Protein AF-A0A654TV41-F1 (afdb_monomer_lite)

Organism: Mycobacterium tuberculosis (NCBI:txid1773)

Sequence (95 aa):
MGPHFSFSWYRGSPIGRERKTEELSRASVEDINIDGHSGFIAIGNEPSLGDSLCEVGIQFSDDFIEWSVSFSQKPFPLPCDIAKELTRQSIANSK

Radius of gyration: 12.98 Å; chains: 1; boun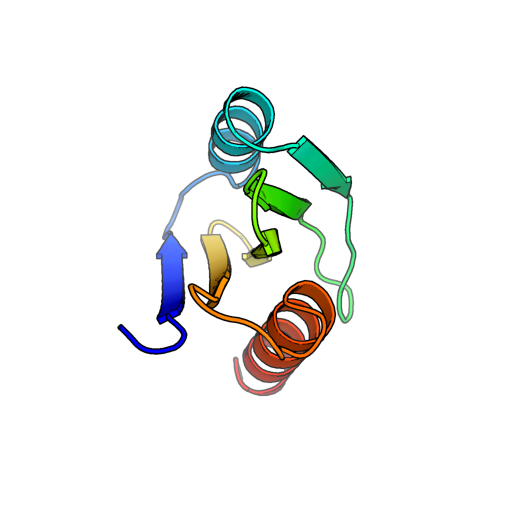ding box: 31×26×33 Å

pLDDT: mean 96.11, std 4.17, range [70.25, 98.81]

Foldseek 3Di:
DFKDKDKDKFALDDLVVVQVVLVVAFPDKDWDDAPNWIHIKTFHQDPVQGRFKIKTWTDDPSMIMMMIIGGDDDDDDRRVVVRSVVVNVCVVPVD

Structure (mmCIF, N/CA/C/O backbone):
data_AF-A0A654TV41-F1
#
_entry.id   AF-A0A654TV41-F1
#
loop_
_atom_site.group_PDB
_atom_site.id
_atom_site.type_symbol
_atom_site.label_atom_id
_atom_site.label_alt_id
_atom_site.label_comp_id
_atom_site.label_asym_id
_atom_site.label_entity_id
_atom_site.label_seq_id
_atom_site.pdbx_PDB_ins_code
_atom_site.Cartn_x
_atom_site.Cartn_y
_atom_site.Cartn_z
_atom_site.occupancy
_atom_site.B_iso_or_equiv
_atom_site.auth_seq_id
_atom_site.auth_comp_id
_atom_site.auth_asym_id
_atom_site.auth_atom_id
_atom_site.pdbx_PDB_model_num
ATOM 1 N N . MET A 1 1 ? 15.135 -15.000 -5.841 1.00 70.25 1 MET A N 1
ATOM 2 C CA . MET A 1 1 ? 14.147 -14.555 -4.836 1.00 70.25 1 MET A CA 1
ATOM 3 C C . MET A 1 1 ? 12.777 -14.625 -5.488 1.00 70.25 1 MET A C 1
ATOM 5 O O . MET A 1 1 ? 12.708 -14.426 -6.692 1.00 70.25 1 MET A O 1
ATOM 9 N N . GLY A 1 2 ? 11.745 -15.040 -4.751 1.00 85.38 2 GLY A N 1
ATOM 10 C CA . GLY A 1 2 ? 10.377 -15.168 -5.274 1.00 85.38 2 GLY A CA 1
ATOM 11 C C . GLY A 1 2 ? 9.572 -13.876 -5.103 1.00 85.38 2 GLY A C 1
ATOM 12 O O . GLY A 1 2 ? 10.135 -12.872 -4.658 1.00 85.38 2 GLY A O 1
ATOM 13 N N . PRO A 1 3 ? 8.274 -13.884 -5.444 1.00 94.06 3 PRO A N 1
ATOM 14 C CA . PRO A 1 3 ? 7.389 -12.781 -5.097 1.00 94.06 3 PRO A CA 1
ATOM 15 C C . PRO A 1 3 ? 7.230 -12.678 -3.573 1.00 94.06 3 PRO A C 1
ATOM 17 O O . PRO A 1 3 ? 7.283 -13.691 -2.869 1.00 94.06 3 PRO A O 1
ATOM 20 N N . HIS A 1 4 ? 7.056 -11.459 -3.071 1.00 96.94 4 HIS A N 1
ATOM 21 C CA . HIS A 1 4 ? 6.917 -11.166 -1.649 1.00 96.94 4 HIS A CA 1
ATOM 22 C C . HIS A 1 4 ? 5.562 -10.519 -1.373 1.00 96.94 4 HIS A C 1
ATOM 24 O O . HIS A 1 4 ? 5.140 -9.605 -2.077 1.00 96.94 4 HIS A O 1
ATOM 30 N N . PHE A 1 5 ? 4.896 -11.016 -0.336 1.00 98.06 5 PHE A N 1
ATOM 31 C CA . PHE A 1 5 ? 3.586 -10.562 0.103 1.00 98.06 5 PHE A CA 1
ATOM 32 C C . PHE A 1 5 ? 3.650 -10.350 1.607 1.00 98.06 5 PHE A C 1
ATOM 34 O O . PHE A 1 5 ? 4.033 -11.270 2.333 1.00 98.06 5 PHE A O 1
ATOM 41 N N . SER A 1 6 ? 3.253 -9.176 2.080 1.00 98.25 6 SER A N 1
ATOM 42 C CA . SER A 1 6 ? 3.116 -8.914 3.510 1.00 98.25 6 SER A CA 1
ATOM 43 C C . SER A 1 6 ? 1.763 -8.312 3.832 1.00 98.25 6 SER A C 1
ATOM 45 O O . SER A 1 6 ? 1.262 -7.455 3.107 1.00 98.25 6 SER A O 1
ATOM 47 N N . PHE A 1 7 ? 1.205 -8.775 4.946 1.00 98.25 7 PHE A N 1
ATOM 48 C CA . PHE A 1 7 ? 0.023 -8.219 5.578 1.00 98.25 7 PHE A CA 1
ATOM 49 C C . PHE A 1 7 ? 0.433 -7.580 6.899 1.00 98.25 7 PHE A C 1
ATOM 51 O O . PHE A 1 7 ? 1.062 -8.237 7.735 1.00 98.25 7 PHE A O 1
ATOM 58 N N . SER A 1 8 ? 0.026 -6.335 7.092 1.00 97.94 8 SER A N 1
ATOM 59 C CA . SER A 1 8 ? 0.259 -5.574 8.313 1.00 97.94 8 SER A CA 1
ATOM 60 C C . SER A 1 8 ? -1.068 -5.065 8.863 1.00 97.94 8 SER A C 1
ATOM 62 O O . SER A 1 8 ? -1.938 -4.631 8.113 1.00 97.94 8 SER A O 1
ATOM 64 N N . TRP A 1 9 ? -1.224 -5.096 10.187 1.00 97.06 9 TRP A N 1
ATOM 65 C CA . TRP A 1 9 ? -2.348 -4.473 10.887 1.00 97.06 9 TRP A CA 1
ATOM 66 C C . TRP A 1 9 ? -1.809 -3.520 11.949 1.00 97.06 9 TRP A C 1
ATOM 68 O O . TRP A 1 9 ? -1.119 -3.926 12.886 1.00 97.06 9 TRP A O 1
ATOM 78 N N . TYR A 1 10 ? -2.146 -2.244 11.804 1.00 96.75 10 TYR A N 1
ATOM 79 C CA . TYR A 1 10 ? -1.691 -1.172 12.671 1.00 96.75 10 TYR A CA 1
ATOM 80 C C . TYR A 1 10 ? -2.822 -0.724 13.594 1.00 96.75 10 TYR A C 1
ATOM 82 O O . TYR A 1 10 ? -3.744 -0.021 13.181 1.00 96.75 10 TYR A O 1
ATOM 90 N N . ARG A 1 11 ? -2.739 -1.125 14.864 1.00 96.06 11 ARG A N 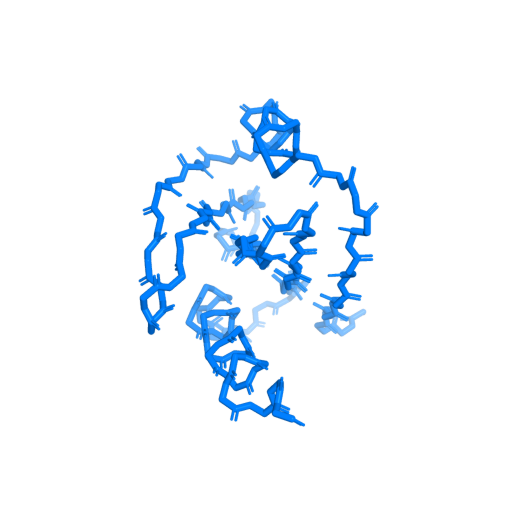1
ATOM 91 C CA . ARG A 1 11 ? -3.753 -0.807 15.878 1.00 96.06 11 ARG A CA 1
ATOM 92 C C . ARG A 1 11 ? -3.586 0.612 16.428 1.00 96.06 11 ARG A C 1
ATOM 94 O O . ARG A 1 11 ? -2.477 0.987 16.814 1.00 96.06 11 ARG A O 1
ATOM 101 N N . GLY A 1 12 ? -4.668 1.388 16.482 1.00 94.69 12 GLY A N 1
ATOM 102 C CA . GLY A 1 12 ? -4.706 2.759 17.003 1.00 94.69 12 GLY A CA 1
ATOM 103 C C . GLY A 1 12 ? -3.818 3.746 16.240 1.00 94.69 12 GLY A C 1
ATOM 104 O O . GLY A 1 12 ? -3.377 4.751 16.800 1.00 94.69 12 GLY A O 1
ATOM 105 N N . SER A 1 13 ? -3.469 3.427 14.993 1.00 92.38 13 SER A N 1
ATOM 106 C CA . SER A 1 13 ? -2.544 4.214 14.183 1.00 92.38 13 SER A CA 1
ATOM 107 C C . SER A 1 13 ? -3.289 4.941 13.068 1.00 92.38 13 SER A C 1
ATOM 109 O O . SER A 1 13 ? -4.010 4.302 12.309 1.00 92.38 13 SER A O 1
ATOM 111 N N . PRO A 1 14 ? -3.094 6.263 12.910 1.00 93.88 14 PRO A N 1
ATOM 1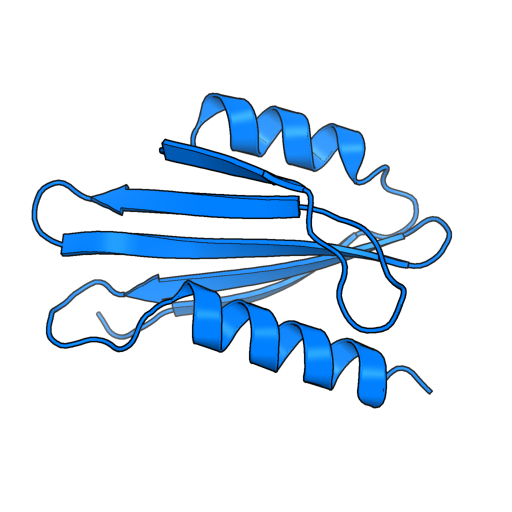12 C CA . PRO A 1 14 ? -3.754 7.003 11.846 1.00 93.88 14 PRO A CA 1
ATOM 113 C C . PRO A 1 14 ? -3.150 6.636 10.487 1.00 93.88 14 PRO A C 1
ATOM 115 O O . PRO A 1 14 ? -1.963 6.882 10.257 1.00 93.88 14 PRO A O 1
ATOM 118 N N . ILE A 1 15 ? -3.979 6.145 9.562 1.00 97.00 15 ILE A N 1
ATOM 119 C CA . ILE A 1 15 ? -3.564 5.799 8.190 1.00 97.00 15 ILE A CA 1
ATOM 120 C C . ILE A 1 15 ? -2.897 6.976 7.463 1.00 97.00 15 ILE A C 1
ATOM 122 O O . ILE A 1 15 ? -1.978 6.796 6.672 1.00 97.00 15 ILE A O 1
ATOM 126 N N . GLY A 1 16 ? -3.305 8.211 7.778 1.00 95.62 16 GLY A N 1
ATOM 127 C CA . GLY A 1 16 ? -2.730 9.417 7.184 1.00 95.62 16 GLY A CA 1
ATOM 128 C C . GLY A 1 16 ? -1.256 9.641 7.536 1.00 95.62 16 GLY A C 1
ATOM 129 O O . GLY A 1 16 ? -0.576 10.383 6.832 1.00 95.62 16 GLY A O 1
ATOM 130 N N . ARG A 1 17 ? -0.742 9.018 8.607 1.00 95.12 17 ARG A N 1
ATOM 131 C CA . ARG A 1 17 ? 0.700 9.006 8.887 1.00 95.12 17 ARG A CA 1
ATOM 132 C C . ARG A 1 17 ? 1.428 8.086 7.912 1.00 95.12 17 ARG A C 1
ATOM 134 O O . ARG A 1 17 ? 2.459 8.497 7.397 1.00 95.12 17 ARG A O 1
ATOM 141 N N . GLU A 1 18 ? 0.875 6.905 7.649 1.00 95.25 18 GLU A N 1
ATOM 142 C CA . GLU A 1 18 ? 1.467 5.939 6.719 1.00 95.25 18 GLU A CA 1
ATOM 143 C C . GLU A 1 18 ? 1.463 6.468 5.290 1.00 95.25 18 GLU A C 1
ATOM 145 O O . GLU A 1 18 ? 2.498 6.510 4.636 1.00 95.25 18 GLU A O 1
ATOM 150 N N . ARG A 1 19 ? 0.333 7.040 4.859 1.00 96.75 19 ARG A N 1
ATOM 151 C CA . ARG A 1 19 ? 0.222 7.685 3.548 1.00 96.75 19 ARG A CA 1
ATOM 152 C C . ARG A 1 19 ? 1.346 8.697 3.294 1.00 96.75 19 ARG A C 1
ATOM 154 O O . ARG A 1 19 ? 1.917 8.717 2.212 1.00 96.75 19 ARG A O 1
ATOM 161 N N . LYS A 1 20 ? 1.684 9.526 4.288 1.00 96.25 20 LYS A N 1
ATOM 162 C CA . LYS A 1 20 ? 2.768 10.514 4.157 1.00 96.25 20 LYS A CA 1
ATOM 163 C C . LYS A 1 20 ? 4.138 9.866 3.974 1.00 96.25 20 LYS A C 1
ATOM 165 O O . LYS A 1 20 ? 4.978 10.446 3.300 1.00 96.25 20 LYS A O 1
ATOM 170 N N . THR A 1 21 ? 4.383 8.709 4.585 1.00 94.31 21 THR A N 1
ATOM 171 C CA . THR A 1 21 ? 5.622 7.942 4.381 1.00 94.31 21 THR A CA 1
ATOM 172 C C . THR A 1 21 ? 5.687 7.404 2.954 1.00 94.31 21 THR A C 1
ATOM 174 O O . THR A 1 21 ? 6.712 7.527 2.280 1.00 94.31 21 THR A O 1
ATOM 177 N N . GLU A 1 22 ? 4.571 6.875 2.466 1.00 95.88 22 GLU A N 1
ATOM 178 C CA . GLU A 1 22 ? 4.445 6.350 1.109 1.00 95.88 22 GLU A CA 1
ATOM 179 C C . GLU A 1 22 ? 4.628 7.456 0.056 1.00 95.88 22 GLU A C 1
ATOM 181 O O . GLU A 1 22 ? 5.391 7.288 -0.893 1.00 95.88 22 GLU A O 1
ATOM 186 N N . GLU A 1 23 ? 4.064 8.648 0.281 1.00 96.88 23 GLU A N 1
ATOM 187 C CA . GLU A 1 23 ? 4.225 9.824 -0.594 1.00 96.88 23 GLU A CA 1
ATOM 188 C C . GLU A 1 23 ? 5.686 10.297 -0.728 1.00 96.88 23 GLU A C 1
ATOM 190 O O . GLU A 1 23 ? 6.026 10.974 -1.698 1.00 96.88 23 GLU A O 1
ATOM 195 N N . LEU A 1 24 ? 6.563 9.943 0.219 1.00 96.62 24 LEU A N 1
ATOM 196 C CA . LEU A 1 24 ? 7.992 10.272 0.162 1.00 96.62 24 LEU A CA 1
ATOM 197 C C . LEU A 1 24 ? 8.820 9.264 -0.641 1.00 96.62 24 LEU A C 1
ATOM 199 O O . LEU A 1 24 ? 9.938 9.593 -1.040 1.00 96.62 24 LEU A O 1
ATOM 203 N N . SER A 1 25 ? 8.330 8.034 -0.820 1.00 93.19 25 SER A N 1
ATOM 204 C CA . SER A 1 25 ? 9.149 6.913 -1.302 1.00 93.19 25 SER A CA 1
ATOM 205 C C . SER A 1 25 ? 8.580 6.173 -2.511 1.00 93.19 25 SER A C 1
ATOM 207 O O . SER A 1 25 ? 9.321 5.445 -3.176 1.00 93.19 25 SER A O 1
ATOM 209 N N . ARG A 1 26 ? 7.293 6.343 -2.819 1.00 96.19 26 ARG A N 1
ATOM 210 C CA . ARG A 1 26 ? 6.619 5.680 -3.939 1.00 96.19 26 ARG A CA 1
ATOM 211 C C . ARG A 1 26 ? 6.534 6.567 -5.166 1.00 96.19 26 ARG A C 1
ATOM 213 O O . ARG A 1 26 ? 6.612 7.789 -5.090 1.00 96.19 26 ARG A O 1
ATOM 220 N N . ALA A 1 27 ? 6.372 5.921 -6.317 1.00 96.75 27 ALA A N 1
ATOM 221 C CA . ALA A 1 27 ? 6.204 6.600 -7.594 1.00 96.75 27 ALA A CA 1
ATOM 222 C C . ALA A 1 27 ? 4.850 7.320 -7.675 1.00 96.75 27 ALA A C 1
ATOM 224 O O . ALA A 1 27 ? 4.764 8.405 -8.247 1.00 96.75 27 ALA A O 1
ATOM 225 N N . SER A 1 28 ? 3.804 6.740 -7.081 1.00 97.69 28 SER A N 1
ATOM 226 C CA . SER A 1 28 ? 2.506 7.390 -6.905 1.00 97.69 28 SER A CA 1
ATOM 227 C C . SER A 1 28 ? 1.814 6.913 -5.633 1.00 97.69 28 SER A C 1
ATOM 229 O O . SER A 1 28 ? 2.048 5.794 -5.173 1.00 97.69 28 SER A O 1
ATOM 231 N N . VAL A 1 29 ? 0.956 7.777 -5.084 1.00 98.38 29 VAL A N 1
ATOM 232 C CA . VAL A 1 29 ? 0.031 7.465 -3.990 1.00 98.38 29 VAL A CA 1
ATOM 233 C C . VAL A 1 29 ? -1.318 8.096 -4.310 1.00 98.38 29 VAL A C 1
ATOM 235 O O . VAL A 1 29 ? -1.428 9.313 -4.461 1.00 98.38 29 VAL A O 1
ATOM 238 N N . GLU A 1 30 ? -2.352 7.273 -4.418 1.00 98.38 30 GLU A N 1
ATOM 239 C CA . GLU A 1 30 ? -3.693 7.679 -4.837 1.00 98.38 30 GLU A CA 1
ATOM 240 C C . GLU A 1 30 ? -4.734 7.256 -3.802 1.00 98.38 30 GLU A C 1
ATOM 242 O O . GLU A 1 30 ? -4.549 6.284 -3.070 1.00 98.38 30 GLU A O 1
ATOM 247 N N . ASP A 1 31 ? -5.840 7.995 -3.731 1.00 98.38 31 ASP A N 1
ATOM 248 C CA . ASP A 1 31 ? -6.978 7.603 -2.901 1.00 98.38 31 ASP A CA 1
ATOM 249 C C . ASP A 1 31 ? -7.692 6.392 -3.505 1.00 98.38 31 ASP A C 1
ATOM 251 O O . ASP A 1 31 ? -7.898 6.307 -4.717 1.00 98.38 31 ASP A O 1
ATOM 255 N N . ILE A 1 32 ? -8.123 5.468 -2.648 1.00 98.50 32 ILE A N 1
ATOM 256 C CA . ILE A 1 32 ? -8.911 4.306 -3.058 1.00 98.50 32 ILE A CA 1
ATOM 257 C C . ILE A 1 32 ? -10.060 4.054 -2.082 1.00 98.50 32 ILE A C 1
ATOM 259 O O . ILE A 1 32 ? -9.967 4.347 -0.889 1.00 98.50 32 ILE A O 1
ATOM 263 N N . ASN A 1 33 ? -11.152 3.489 -2.598 1.00 98.44 33 ASN A N 1
ATOM 264 C CA . ASN A 1 33 ? -12.230 2.922 -1.799 1.00 98.44 33 ASN A CA 1
ATOM 265 C C . ASN A 1 33 ? -12.474 1.471 -2.237 1.00 98.44 33 ASN A C 1
ATOM 267 O O . ASN A 1 33 ? -12.617 1.207 -3.432 1.00 98.44 33 ASN A O 1
ATOM 271 N N . ILE A 1 34 ? -12.498 0.544 -1.280 1.00 98.06 34 ILE A N 1
ATOM 272 C CA . ILE A 1 34 ? -12.782 -0.877 -1.505 1.00 98.06 34 ILE A CA 1
ATOM 273 C C . ILE A 1 34 ? -13.904 -1.270 -0.551 1.00 98.06 34 ILE A C 1
ATOM 275 O O . ILE A 1 34 ? -13.757 -1.143 0.662 1.00 98.06 34 ILE A O 1
ATOM 279 N N . ASP A 1 35 ? -15.036 -1.708 -1.103 1.00 96.38 35 ASP A N 1
ATOM 280 C CA . ASP A 1 35 ? -16.212 -2.160 -0.349 1.00 96.38 35 ASP A CA 1
ATOM 281 C C . ASP A 1 35 ? -16.662 -1.185 0.761 1.00 96.38 35 ASP A C 1
ATOM 283 O O . ASP A 1 35 ? -17.089 -1.587 1.840 1.00 96.38 35 ASP A O 1
ATOM 287 N N . GLY A 1 36 ? -16.571 0.125 0.498 1.00 96.62 36 GLY A N 1
ATOM 288 C CA . GLY A 1 36 ? -16.967 1.179 1.436 1.00 96.62 36 GLY A CA 1
ATOM 289 C C . GLY A 1 36 ? -15.869 1.620 2.405 1.00 96.62 36 GLY A C 1
ATOM 290 O O . GLY A 1 36 ? -16.048 2.627 3.089 1.00 96.62 36 GLY A O 1
ATOM 291 N N . HIS A 1 37 ? -14.714 0.954 2.420 1.00 97.56 37 HIS A N 1
ATOM 292 C CA . HIS A 1 37 ? -13.565 1.366 3.214 1.00 97.56 37 HIS A CA 1
ATOM 293 C C . HIS A 1 37 ? -12.612 2.236 2.393 1.00 97.56 37 HIS A C 1
ATOM 295 O O . HIS A 1 37 ? -12.176 1.848 1.309 1.00 97.56 37 HIS A O 1
ATOM 301 N N . SER A 1 38 ? -12.281 3.416 2.912 1.00 98.25 38 SER A N 1
ATOM 302 C CA . SER A 1 38 ? -11.352 4.347 2.266 1.00 98.25 38 SER A CA 1
ATOM 303 C C . SER A 1 38 ? -9.911 4.107 2.704 1.00 98.25 38 SER A C 1
ATOM 305 O O . SER A 1 38 ? -9.646 3.664 3.823 1.00 98.25 38 SER A O 1
ATOM 307 N N . GLY A 1 39 ? -8.972 4.462 1.837 1.00 98.25 39 GLY A N 1
ATOM 308 C CA . GLY A 1 39 ? -7.551 4.391 2.131 1.00 98.25 39 GLY A CA 1
ATOM 309 C C . GLY A 1 39 ? -6.704 4.886 0.970 1.00 98.25 39 GLY A C 1
ATOM 310 O O . GLY A 1 39 ? -7.106 5.813 0.264 1.00 98.25 39 GLY A O 1
ATOM 311 N N . PHE A 1 40 ? -5.538 4.280 0.778 1.00 98.62 40 PHE A N 1
ATOM 312 C CA . PHE A 1 40 ? -4.619 4.645 -0.293 1.00 98.62 40 PHE A CA 1
ATOM 313 C C . PHE A 1 40 ? -4.115 3.422 -1.054 1.00 98.62 40 PHE A C 1
ATOM 315 O O . PHE A 1 40 ? -4.087 2.305 -0.535 1.00 98.62 40 PHE A O 1
ATOM 322 N N . ILE A 1 41 ? -3.691 3.662 -2.288 1.00 98.75 41 ILE A N 1
ATOM 323 C CA . ILE A 1 41 ? -2.907 2.731 -3.086 1.00 98.75 41 ILE A CA 1
ATOM 324 C C . ILE A 1 41 ? -1.601 3.405 -3.487 1.00 98.75 41 ILE A C 1
ATOM 326 O O . ILE A 1 41 ? -1.615 4.544 -3.949 1.00 98.75 41 ILE A O 1
ATOM 330 N N . ALA A 1 42 ? -0.484 2.717 -3.289 1.00 98.56 42 ALA A N 1
ATOM 331 C CA . ALA A 1 42 ? 0.842 3.240 -3.555 1.00 98.56 42 ALA A CA 1
ATOM 332 C C . ALA A 1 42 ? 1.621 2.309 -4.489 1.00 98.56 42 ALA A C 1
ATOM 334 O O . ALA A 1 42 ? 1.594 1.089 -4.326 1.00 98.56 42 ALA A O 1
ATOM 335 N N . ILE A 1 43 ? 2.290 2.879 -5.493 1.00 98.50 43 ILE A N 1
ATOM 336 C CA . ILE A 1 43 ? 2.989 2.127 -6.543 1.00 98.50 43 ILE A CA 1
ATOM 337 C C . ILE A 1 43 ? 4.491 2.357 -6.416 1.00 98.50 43 ILE A C 1
ATOM 339 O O . ILE A 1 43 ? 4.965 3.491 -6.484 1.00 98.50 43 ILE A O 1
ATOM 343 N N . GLY A 1 44 ? 5.258 1.279 -6.270 1.00 97.38 44 GLY A N 1
ATOM 344 C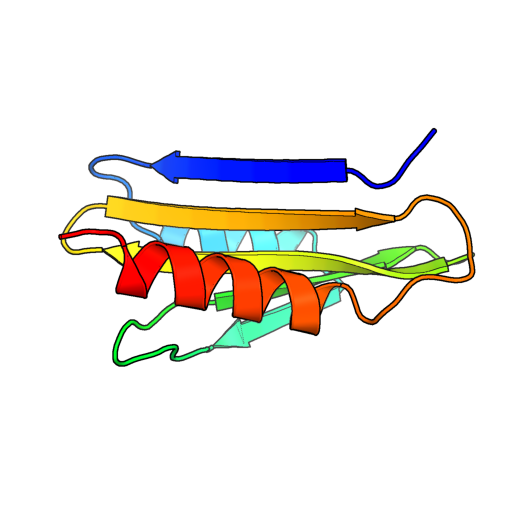 CA . GLY A 1 44 ? 6.714 1.316 -6.373 1.00 97.38 44 GLY A CA 1
ATOM 345 C C . GLY A 1 44 ? 7.182 0.867 -7.753 1.00 97.38 44 GLY A C 1
ATOM 346 O O . GLY A 1 44 ? 6.774 -0.186 -8.253 1.00 97.38 44 GLY A O 1
ATOM 347 N N . ASN A 1 45 ? 8.066 1.665 -8.350 1.00 95.06 45 ASN A N 1
ATOM 348 C CA . ASN A 1 45 ? 8.653 1.408 -9.656 1.00 95.06 45 ASN A CA 1
ATOM 349 C C . ASN A 1 45 ? 10.136 1.055 -9.515 1.00 95.06 45 ASN A C 1
ATOM 351 O O . ASN A 1 45 ? 10.893 1.783 -8.879 1.00 95.06 45 ASN A O 1
ATOM 355 N N . GLU A 1 46 ? 10.549 -0.035 -10.152 1.00 92.94 46 GLU A N 1
ATOM 356 C CA . 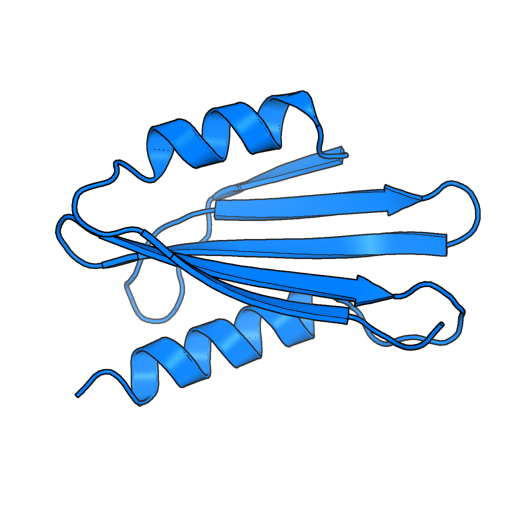GLU A 1 46 ? 11.950 -0.429 -10.274 1.00 92.94 46 GLU A CA 1
ATOM 357 C C . GLU A 1 46 ? 12.408 -0.272 -11.732 1.00 92.94 46 GLU A C 1
ATOM 359 O O . GLU A 1 46 ? 11.759 -0.830 -12.620 1.00 92.94 46 GLU A O 1
ATOM 364 N N . PRO A 1 47 ? 13.549 0.382 -12.035 1.00 93.12 47 PRO A N 1
ATOM 365 C CA . PRO A 1 47 ? 13.949 0.696 -13.414 1.00 93.12 47 PRO A CA 1
ATOM 366 C C . PRO A 1 47 ? 13.984 -0.504 -14.373 1.00 93.12 47 PRO A C 1
ATOM 368 O O . PRO A 1 47 ? 13.721 -0.371 -15.567 1.00 93.12 47 PRO A O 1
ATOM 371 N N . SER A 1 48 ? 14.312 -1.693 -13.859 1.00 93.31 48 SER A N 1
ATOM 372 C CA . SER A 1 48 ? 14.383 -2.927 -14.654 1.00 93.31 48 SER A CA 1
ATOM 373 C C . SER A 1 48 ? 13.060 -3.704 -14.715 1.00 93.31 48 SER A C 1
ATOM 375 O O . SER A 1 48 ? 12.840 -4.494 -15.643 1.00 93.31 48 SER A O 1
ATOM 377 N N . LEU A 1 49 ? 12.153 -3.480 -13.760 1.00 94.69 49 LEU A N 1
ATOM 378 C CA . LEU A 1 49 ? 10.925 -4.259 -13.603 1.00 94.69 49 LEU A CA 1
ATOM 379 C C . LEU A 1 49 ? 9.658 -3.468 -13.961 1.00 94.69 49 LEU A C 1
ATOM 381 O O . LEU A 1 49 ? 8.690 -4.082 -14.405 1.00 94.69 49 LEU A O 1
ATOM 385 N N . GLY A 1 50 ? 9.690 -2.138 -13.915 1.00 95.62 50 GLY A N 1
ATOM 386 C CA . GLY A 1 50 ? 8.505 -1.288 -13.985 1.00 95.62 50 GLY A CA 1
ATOM 387 C C . GLY A 1 50 ? 7.779 -1.265 -12.641 1.00 95.62 50 GLY A C 1
ATOM 388 O O . GLY A 1 50 ? 8.415 -1.383 -11.596 1.00 95.62 50 GLY A O 1
ATOM 389 N N . ASP A 1 51 ? 6.455 -1.144 -12.676 1.00 97.06 51 ASP A N 1
ATOM 390 C CA . ASP A 1 51 ? 5.602 -1.129 -11.484 1.00 97.06 51 ASP A CA 1
ATOM 391 C C . ASP A 1 51 ? 5.549 -2.531 -10.866 1.00 97.06 51 ASP A C 1
ATOM 393 O O . ASP A 1 51 ? 4.714 -3.370 -11.213 1.00 97.06 51 ASP A O 1
ATOM 397 N N . SER A 1 52 ? 6.523 -2.814 -10.005 1.00 97.00 52 SER A N 1
ATOM 398 C CA . SER A 1 52 ? 6.778 -4.139 -9.439 1.00 97.00 52 SER A CA 1
ATOM 399 C C . SER A 1 52 ? 6.404 -4.252 -7.968 1.00 97.00 52 SER A C 1
ATOM 401 O O . SER A 1 52 ? 6.480 -5.355 -7.433 1.00 97.00 52 SER A O 1
ATOM 403 N N . LEU A 1 53 ? 6.017 -3.148 -7.325 1.00 97.88 53 LEU A N 1
ATOM 404 C CA . LEU A 1 53 ? 5.526 -3.074 -5.950 1.00 97.88 53 LEU A CA 1
ATOM 405 C C . LEU A 1 53 ? 4.169 -2.364 -5.948 1.00 97.88 53 LEU A C 1
ATOM 407 O O . LEU A 1 53 ? 4.018 -1.324 -6.588 1.00 97.88 53 LEU A O 1
ATOM 411 N N . CYS A 1 54 ? 3.206 -2.894 -5.200 1.00 98.62 54 CYS A N 1
ATOM 412 C CA . CYS A 1 54 ? 1.979 -2.177 -4.887 1.00 98.62 54 CYS A CA 1
ATOM 413 C C . CYS A 1 54 ? 1.566 -2.389 -3.437 1.00 98.62 54 CYS A C 1
ATOM 415 O O . CYS A 1 54 ? 1.584 -3.519 -2.944 1.00 98.62 54 CYS A O 1
ATOM 417 N N . GLU A 1 55 ? 1.166 -1.299 -2.793 1.00 98.69 55 GLU A N 1
ATOM 418 C CA . GLU A 1 55 ? 0.754 -1.263 -1.396 1.00 98.69 55 GLU A CA 1
ATOM 419 C C . GLU A 1 55 ? -0.656 -0.691 -1.298 1.00 98.69 55 GLU A C 1
ATOM 421 O O . GLU A 1 55 ? -0.968 0.322 -1.919 1.00 98.69 55 GLU A O 1
ATOM 426 N N . VAL A 1 56 ? -1.540 -1.367 -0.566 1.00 98.81 56 VAL A N 1
ATOM 427 C CA . VAL A 1 56 ? -2.922 -0.929 -0.345 1.00 98.81 56 VAL A CA 1
ATOM 428 C C . VAL A 1 56 ? -3.161 -0.851 1.151 1.00 98.81 56 VAL A C 1
ATOM 430 O O . VAL A 1 56 ? -3.282 -1.887 1.804 1.00 98.81 56 VAL A O 1
ATOM 433 N N . GLY A 1 57 ? -3.260 0.372 1.668 1.00 98.50 57 GLY A N 1
ATOM 434 C CA . GLY A 1 57 ? -3.676 0.654 3.038 1.00 98.50 57 GLY A CA 1
ATOM 435 C C . GLY A 1 57 ? -5.172 0.958 3.093 1.00 98.50 57 GLY A C 1
ATOM 436 O O . GLY A 1 57 ? -5.641 1.799 2.329 1.00 98.50 57 GLY A O 1
ATOM 437 N N . ILE A 1 58 ? -5.928 0.323 3.993 1.00 98.38 58 ILE A N 1
ATOM 438 C CA . ILE A 1 58 ? -7.374 0.546 4.171 1.00 98.38 58 ILE A CA 1
ATOM 439 C C . ILE A 1 58 ? -7.732 0.813 5.635 1.00 98.38 58 ILE A C 1
ATOM 441 O O . ILE A 1 58 ? -7.355 0.051 6.527 1.00 98.38 58 ILE A O 1
ATOM 445 N N . GLN A 1 59 ? -8.519 1.870 5.868 1.00 97.62 59 GLN A N 1
ATOM 446 C CA . GLN A 1 59 ? -9.010 2.259 7.189 1.00 97.62 59 GLN A CA 1
ATOM 447 C C . GLN A 1 59 ? -10.011 1.238 7.758 1.00 97.62 59 GLN A C 1
ATOM 449 O O . GLN A 1 59 ? -10.974 0.832 7.099 1.00 97.62 59 GLN A O 1
ATOM 454 N N . PHE A 1 60 ? -9.828 0.907 9.034 1.00 93.69 60 PHE A N 1
ATOM 455 C CA . PHE A 1 60 ? -10.707 0.074 9.853 1.00 93.69 60 PHE A CA 1
ATOM 456 C C . PHE A 1 60 ? -10.919 0.732 11.222 1.00 93.69 60 PHE A C 1
ATOM 458 O O . PHE A 1 60 ? -10.178 0.482 12.167 1.00 93.69 60 PHE A O 1
ATOM 465 N N . SER A 1 61 ? -11.947 1.577 11.348 1.00 91.56 61 SER A N 1
ATOM 466 C CA . SER A 1 61 ? -12.229 2.332 12.584 1.00 91.56 61 SER A CA 1
ATOM 467 C C . SER A 1 61 ? -11.023 3.160 13.044 1.00 91.56 61 SER A C 1
ATOM 469 O O . SER A 1 61 ? -10.675 4.092 12.331 1.00 91.56 61 SER A O 1
ATOM 471 N N . ASP A 1 62 ? -10.381 2.835 14.171 1.00 94.31 62 ASP A N 1
ATOM 472 C CA . ASP A 1 62 ? -9.174 3.519 14.673 1.00 94.31 62 ASP A CA 1
ATOM 473 C C . ASP A 1 62 ? -7.862 2.845 14.212 1.00 94.31 62 ASP A C 1
ATOM 475 O O . ASP A 1 62 ? -6.763 3.295 14.548 1.00 94.31 62 ASP A O 1
ATOM 479 N N . ASP A 1 63 ? -7.977 1.776 13.426 1.00 96.00 63 ASP A N 1
ATOM 480 C CA . ASP A 1 63 ? -6.885 0.963 12.903 1.00 96.00 63 ASP A CA 1
ATOM 481 C C . ASP A 1 63 ? -6.796 1.087 11.374 1.00 96.00 63 ASP A C 1
ATOM 483 O O . ASP A 1 63 ? -7.693 1.610 10.710 1.00 96.00 63 ASP A O 1
ATOM 487 N N . PHE A 1 64 ? -5.744 0.533 10.777 1.00 97.94 64 PHE A N 1
ATOM 488 C CA . PHE A 1 64 ? -5.740 0.231 9.346 1.00 97.94 64 PHE A CA 1
ATOM 489 C C . PHE A 1 64 ? -5.000 -1.074 9.059 1.00 97.94 64 PHE A C 1
ATOM 491 O O . PHE A 1 64 ? -4.140 -1.503 9.836 1.00 97.94 64 PHE A O 1
ATOM 498 N N . ILE A 1 65 ? -5.352 -1.708 7.944 1.00 98.00 65 ILE A N 1
ATOM 499 C CA . ILE A 1 65 ? -4.615 -2.848 7.393 1.00 98.00 65 ILE A CA 1
ATOM 500 C C . ILE A 1 65 ? -3.850 -2.410 6.156 1.00 98.00 65 ILE A C 1
ATOM 502 O O . ILE A 1 65 ? -4.271 -1.481 5.470 1.00 98.00 65 ILE A O 1
ATOM 506 N N . GLU A 1 66 ? -2.770 -3.112 5.851 1.00 98.50 66 GLU A N 1
ATOM 507 C CA . GLU A 1 66 ? -1.991 -2.887 4.646 1.00 98.50 66 GLU A CA 1
ATOM 508 C C . GLU A 1 66 ? -1.555 -4.211 4.029 1.00 98.50 66 GLU A C 1
ATOM 510 O O . GLU A 1 66 ? -1.035 -5.093 4.718 1.00 98.50 66 GLU A O 1
ATOM 515 N N . TRP A 1 67 ? -1.760 -4.330 2.722 1.00 98.75 67 TRP A N 1
ATOM 516 C CA . TRP A 1 67 ? -1.138 -5.360 1.902 1.00 98.75 67 TRP A CA 1
ATOM 517 C C . TRP A 1 67 ? -0.027 -4.744 1.066 1.00 98.75 67 TRP A C 1
ATOM 519 O O . TRP A 1 67 ? -0.288 -3.786 0.346 1.00 98.75 67 TRP A O 1
ATOM 529 N N . SER A 1 68 ? 1.163 -5.344 1.098 1.00 98.50 68 SER A N 1
ATOM 530 C CA . SER A 1 68 ? 2.282 -5.020 0.207 1.00 98.50 68 SER A CA 1
ATOM 531 C C . SER A 1 68 ? 2.617 -6.225 -0.663 1.00 98.50 68 SER A C 1
ATOM 533 O O . SER A 1 68 ? 2.820 -7.335 -0.161 1.00 98.50 68 SER A O 1
ATOM 535 N N . VAL A 1 69 ? 2.622 -6.018 -1.979 1.00 98.56 69 VAL A N 1
ATOM 536 C CA . VAL A 1 69 ? 2.847 -7.049 -2.998 1.00 98.56 69 VAL A CA 1
ATOM 537 C C . VAL A 1 69 ? 4.004 -6.619 -3.878 1.00 98.56 69 VAL A C 1
ATOM 539 O O . VAL A 1 69 ? 3.904 -5.601 -4.560 1.00 98.56 69 VAL A O 1
ATOM 542 N N . SER A 1 70 ? 5.080 -7.407 -3.915 1.00 97.56 70 SER A N 1
ATOM 543 C CA . SER A 1 70 ? 6.231 -7.122 -4.770 1.00 97.56 70 SER A CA 1
ATOM 544 C C . SER A 1 70 ? 6.769 -8.319 -5.540 1.00 97.56 70 SER A C 1
ATOM 546 O O . SER A 1 70 ? 6.726 -9.472 -5.104 1.00 97.56 70 SER A O 1
ATOM 548 N N . PHE A 1 71 ? 7.321 -8.024 -6.714 1.00 97.00 71 PHE A N 1
ATOM 549 C CA . PHE A 1 71 ? 7.970 -8.986 -7.592 1.00 97.00 71 PHE A CA 1
ATOM 550 C C . PHE A 1 71 ? 9.406 -8.563 -7.870 1.00 97.00 71 PHE A C 1
ATOM 552 O O . PHE A 1 71 ? 9.699 -7.388 -8.056 1.00 97.00 71 PHE A O 1
ATOM 559 N N . SER A 1 72 ? 10.302 -9.546 -7.944 1.00 95.44 72 SER A N 1
ATOM 560 C CA . SER A 1 72 ? 11.729 -9.332 -8.223 1.00 95.44 72 SER A CA 1
ATOM 561 C C . SER A 1 72 ? 12.163 -9.828 -9.610 1.00 95.44 72 SER A C 1
ATOM 563 O O . SER A 1 72 ? 13.321 -9.666 -9.986 1.00 95.44 72 SER A O 1
ATOM 565 N N . GLN A 1 73 ? 11.254 -10.433 -10.387 1.00 94.81 73 GLN A N 1
ATOM 566 C CA . GLN A 1 73 ? 11.557 -10.991 -11.708 1.00 94.81 73 GLN A CA 1
ATOM 567 C C . GLN A 1 73 ? 10.307 -11.102 -12.594 1.00 94.81 73 GLN A C 1
ATOM 569 O O . GLN A 1 73 ? 9.273 -11.584 -12.141 1.00 94.81 73 GLN A O 1
ATOM 574 N N . LYS A 1 74 ? 10.429 -10.716 -13.873 1.00 93.12 74 LYS A N 1
ATOM 575 C CA . LYS A 1 74 ? 9.392 -10.876 -14.912 1.00 93.12 74 LYS A CA 1
ATOM 576 C C . LYS A 1 74 ? 9.291 -12.323 -15.445 1.00 93.12 74 LYS A C 1
ATOM 578 O O . LYS A 1 74 ? 10.308 -13.015 -15.480 1.00 93.12 74 LYS A O 1
ATOM 583 N N . PRO A 1 75 ? 8.127 -12.736 -15.987 1.00 94.69 75 PRO A N 1
ATOM 584 C CA . PRO A 1 75 ? 6.865 -11.993 -16.014 1.00 94.69 75 PRO A CA 1
ATOM 585 C C . PRO A 1 75 ? 6.130 -12.077 -14.670 1.00 94.69 75 PRO A C 1
ATOM 587 O O . PRO A 1 75 ? 6.226 -13.077 -13.964 1.00 94.69 75 PRO A O 1
ATOM 590 N N . PHE A 1 76 ? 5.364 -11.040 -14.344 1.00 95.50 76 PHE A N 1
ATOM 591 C CA . PHE A 1 76 ? 4.464 -11.018 -13.194 1.00 95.50 76 PHE A CA 1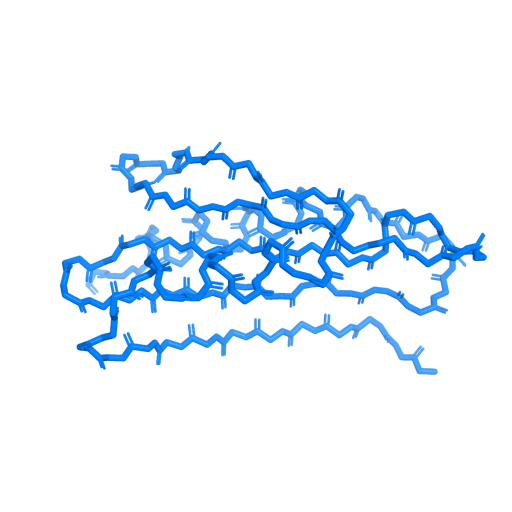
ATOM 592 C C . PHE A 1 76 ? 3.140 -10.333 -13.570 1.00 95.50 76 PHE A C 1
ATOM 594 O O . PHE A 1 76 ? 3.134 -9.489 -14.470 1.00 95.50 76 PHE A O 1
ATOM 601 N N . PRO A 1 77 ? 2.017 -10.711 -12.935 1.00 95.88 77 PRO A N 1
ATOM 602 C CA . PRO A 1 77 ? 0.748 -9.990 -13.066 1.00 95.88 77 PRO A CA 1
ATOM 603 C C . PRO A 1 77 ? 0.841 -8.593 -12.438 1.00 95.88 77 PRO A C 1
ATOM 605 O O . PRO A 1 77 ? 1.763 -8.324 -11.675 1.00 95.88 77 PRO A O 1
ATOM 608 N N . LEU A 1 78 ? -0.132 -7.717 -12.703 1.00 96.38 78 LEU A N 1
ATOM 609 C CA . LEU A 1 78 ? -0.163 -6.380 -12.103 1.00 96.38 78 LEU A CA 1
ATOM 610 C C . LEU A 1 78 ? -0.219 -6.478 -10.564 1.00 96.38 78 LEU A C 1
ATOM 612 O O . LEU A 1 78 ? -1.207 -6.995 -10.032 1.00 96.38 78 LEU A O 1
ATOM 616 N N . PRO A 1 79 ? 0.796 -5.977 -9.828 1.00 98.06 79 PRO A N 1
ATOM 617 C CA . PRO A 1 79 ? 0.844 -6.127 -8.371 1.00 98.06 79 PRO A CA 1
ATOM 618 C C . PRO A 1 79 ? -0.364 -5.493 -7.673 1.00 98.06 79 PRO A C 1
ATOM 620 O O . PRO A 1 79 ? -0.885 -6.047 -6.707 1.00 98.06 79 PRO A O 1
ATOM 623 N N . CYS A 1 80 ? -0.864 -4.376 -8.207 1.00 98.38 80 CYS A N 1
ATOM 624 C CA . CYS A 1 80 ? -2.017 -3.674 -7.653 1.00 98.38 80 CYS A CA 1
ATOM 625 C C . CYS A 1 80 ? -3.341 -4.421 -7.787 1.00 98.38 80 CYS A C 1
ATOM 627 O O . CYS A 1 80 ? -4.188 -4.283 -6.907 1.00 98.38 80 CYS A O 1
ATOM 629 N N . ASP A 1 81 ? -3.535 -5.225 -8.833 1.00 98.44 81 ASP A N 1
ATOM 630 C CA . ASP A 1 81 ? -4.750 -6.038 -8.947 1.00 98.44 81 ASP A CA 1
ATOM 631 C C . ASP A 1 81 ? -4.767 -7.114 -7.857 1.00 98.44 81 ASP A C 1
ATOM 633 O O . ASP A 1 81 ? -5.799 -7.357 -7.232 1.00 98.44 81 ASP A O 1
ATOM 637 N N . ILE A 1 82 ? -3.599 -7.695 -7.560 1.00 98.50 82 ILE A N 1
ATOM 638 C CA . ILE A 1 82 ? -3.462 -8.665 -6.473 1.00 98.50 82 ILE A CA 1
ATOM 639 C C . ILE A 1 82 ? -3.653 -7.992 -5.112 1.00 98.50 82 ILE A C 1
ATOM 641 O O . ILE A 1 82 ? -4.409 -8.506 -4.293 1.00 98.50 82 ILE A O 1
ATOM 645 N N . ALA A 1 83 ? -3.011 -6.845 -4.868 1.00 98.69 83 ALA A N 1
ATOM 646 C CA . ALA A 1 83 ? -3.143 -6.123 -3.603 1.00 98.69 83 ALA A CA 1
ATOM 647 C C . ALA A 1 83 ? -4.602 -5.710 -3.333 1.00 98.69 83 ALA A C 1
ATOM 649 O O . ALA A 1 83 ? -5.103 -5.907 -2.229 1.00 98.69 83 ALA A O 1
ATOM 650 N N . LYS A 1 84 ? -5.325 -5.220 -4.352 1.00 98.69 84 LYS A N 1
ATOM 651 C CA . LYS A 1 84 ? -6.759 -4.901 -4.243 1.00 98.69 84 LYS A CA 1
ATOM 652 C C . LYS A 1 84 ? -7.599 -6.131 -3.915 1.00 98.69 84 LYS A C 1
ATOM 654 O O . LYS A 1 84 ? -8.459 -6.046 -3.041 1.00 98.69 84 LYS A O 1
ATOM 659 N N . GLU A 1 85 ? -7.358 -7.264 -4.578 1.00 98.69 85 GLU A N 1
ATOM 660 C CA . GLU A 1 85 ? -8.113 -8.494 -4.315 1.00 98.69 85 GLU A CA 1
ATOM 661 C C . GLU A 1 85 ? -7.832 -9.049 -2.914 1.00 98.69 85 GLU A C 1
ATOM 663 O O . GLU A 1 85 ? -8.769 -9.407 -2.204 1.00 98.69 85 GLU A O 1
ATOM 668 N N . LEU A 1 86 ? -6.570 -9.067 -2.476 1.00 98.56 86 LEU A N 1
ATOM 669 C CA . LEU A 1 86 ? -6.208 -9.475 -1.117 1.00 98.56 86 LEU A CA 1
ATOM 670 C C . LEU A 1 86 ? -6.900 -8.595 -0.071 1.00 98.56 86 LEU A C 1
ATOM 672 O O . LEU A 1 86 ? -7.502 -9.112 0.869 1.00 98.56 86 LEU A O 1
ATOM 676 N N . THR A 1 87 ? -6.897 -7.278 -0.273 1.00 98.56 87 THR A N 1
ATOM 677 C CA . THR A 1 87 ? -7.590 -6.330 0.603 1.00 98.56 87 THR A CA 1
ATOM 678 C C . THR A 1 87 ? -9.105 -6.535 0.606 1.00 98.56 87 THR A C 1
ATOM 680 O O . THR A 1 87 ? -9.713 -6.571 1.676 1.00 98.56 87 THR A O 1
ATOM 683 N N . ARG A 1 88 ? -9.722 -6.746 -0.565 1.00 98.38 88 ARG A N 1
ATOM 684 C CA . ARG A 1 88 ? -11.153 -7.069 -0.690 1.00 98.38 88 ARG A CA 1
ATOM 685 C C . ARG A 1 88 ? -11.513 -8.325 0.105 1.00 98.38 88 ARG A C 1
ATOM 687 O O . ARG A 1 88 ? -12.499 -8.341 0.838 1.00 98.38 88 ARG A O 1
ATOM 694 N N . GLN A 1 89 ? -10.690 -9.371 0.012 1.00 98.31 89 GLN A N 1
ATOM 695 C CA . GLN A 1 89 ? -10.878 -10.603 0.779 1.00 98.31 89 GLN A CA 1
ATOM 696 C C . GLN A 1 89 ? -10.692 -10.378 2.282 1.00 98.31 89 GLN A C 1
ATOM 698 O O . GLN A 1 89 ? -11.466 -10.920 3.071 1.00 98.31 89 GLN A O 1
ATOM 703 N N . SER A 1 90 ? -9.719 -9.565 2.700 1.00 97.75 90 SER A N 1
ATOM 704 C CA . SER A 1 90 ? -9.545 -9.208 4.111 1.00 97.75 90 SER A CA 1
ATOM 705 C C . SER A 1 90 ? -10.781 -8.505 4.678 1.00 97.75 90 SER A C 1
ATOM 707 O O . SER A 1 90 ? -11.232 -8.884 5.755 1.00 97.75 90 SER A O 1
ATOM 709 N N . ILE A 1 91 ? -11.376 -7.560 3.939 1.00 96.69 91 ILE A N 1
ATOM 710 C CA . ILE A 1 91 ? -12.634 -6.894 4.323 1.00 96.69 91 ILE A CA 1
ATOM 711 C C . ILE A 1 91 ? -13.787 -7.902 4.397 1.00 96.69 91 ILE A C 1
ATOM 713 O O . ILE A 1 91 ? -14.505 -7.966 5.393 1.00 96.69 91 ILE A O 1
ATOM 717 N N . ALA A 1 92 ? -13.954 -8.742 3.373 1.00 97.00 92 ALA A N 1
ATOM 718 C CA . ALA A 1 92 ? -15.055 -9.703 3.320 1.00 97.00 92 ALA A CA 1
ATOM 719 C C . ALA A 1 92 ? -15.033 -10.727 4.474 1.00 97.00 92 ALA A C 1
ATOM 721 O O . ALA A 1 92 ? -16.093 -11.214 4.883 1.00 97.00 92 ALA A O 1
ATOM 722 N N . ASN A 1 93 ? -13.842 -11.040 4.997 1.00 95.94 93 ASN A N 1
ATOM 723 C CA . ASN A 1 93 ? -13.619 -12.048 6.035 1.00 95.94 93 ASN A CA 1
ATOM 724 C C . ASN A 1 93 ? -13.352 -11.460 7.436 1.00 95.94 93 ASN A C 1
ATOM 726 O O . ASN A 1 93 ? -13.069 -12.225 8.354 1.00 95.94 93 ASN A O 1
ATOM 730 N N . SER A 1 94 ? -13.466 -10.143 7.645 1.00 90.38 94 SER A N 1
ATOM 731 C CA . SER A 1 94 ? -13.218 -9.497 8.949 1.00 90.38 94 SER A CA 1
ATOM 732 C C . SER A 1 94 ? -14.410 -9.562 9.926 1.00 90.38 94 SER A C 1
ATOM 734 O O . SER A 1 94 ? -14.579 -8.654 10.742 1.00 90.38 94 SER A O 1
ATOM 736 N N . LYS A 1 95 ? -15.280 -10.570 9.796 1.00 73.94 95 LYS A N 1
ATOM 737 C CA . LYS A 1 95 ? -16.521 -10.709 10.580 1.00 73.94 95 LYS A CA 1
ATOM 738 C C . LYS A 1 95 ? -16.308 -11.423 11.907 1.00 73.94 95 LYS A C 1
ATOM 740 O O . LYS A 1 95 ? -15.528 -12.399 11.928 1.00 73.94 95 LYS A O 1
#

InterPro domains:
  IPR024520 Protein of unknown function DUF3558 [PF12079] (2-93)

Secondary structure (DSSP, 8-state):
---EEEEEEETT--HHHHHHHHHHHSSEEEEEEETTEEEEEEEEEETTTEEEEEEEEEEETTEEEEEEEE-SSSS---HHHHHHHHHHHHHHT--